Protein AF-A0A955CQP7-F1 (afdb_monomer_lite)

pLDDT: mean 83.81, std 11.48, range [45.44, 95.31]

Foldseek 3Di:
DDPQLVVLLVQLVVLLVVLVVLLVVLVPDDQPDFDQDVPPGTAGSVLSNQLSVLSNQSSLQSSVVRHDPPPRDDHDPPVCSVCSVVVSVCSNVVSVVVRVVVVVVD

Secondary structure (DSSP, 8-state):
--HHHHHHHHHHHHHHHHHHHHHHHHHHS-TTS-EEETTTEEE-HHHHHHHHHHHHHHHHHHHHHHS-TTT---PPPGGGHHHHHHHHHHHHHHHHHHHHHHHHH-

Sequence (106 aa):
MTTDEIGFLVLGGSFAIAGLILLARSGRGSVETPIEIPGIGFLTGPTAVTIALVLIFLGYHTAAYGGPTGLLNYRVPPRFGWLVYVGGVLAVIGAMLADRIDRRES

Radius of gyration: 15.66 Å; chains: 1; bounding box: 37×24×42 Å

Structure (mmCIF, N/CA/C/O backbone):
data_AF-A0A955CQP7-F1
#
_entry.id   AF-A0A955CQP7-F1
#
loop_
_atom_site.group_PDB
_atom_site.id
_atom_site.type_symbol
_atom_site.label_atom_id
_atom_site.label_alt_id
_atom_site.label_comp_id
_atom_site.label_asym_id
_atom_site.label_entity_id
_atom_site.label_seq_id
_atom_site.pdbx_PDB_ins_code
_atom_site.Cartn_x
_atom_site.Cartn_y
_atom_site.Cartn_z
_atom_site.occupancy
_atom_site.B_iso_or_equiv
_atom_site.auth_seq_id
_atom_site.auth_comp_id
_atom_site.auth_asym_id
_atom_site.auth_atom_id
_atom_site.pdbx_PDB_model_num
ATOM 1 N N . MET A 1 1 ? 16.259 6.616 -18.259 1.00 77.62 1 MET A N 1
ATOM 2 C CA . MET A 1 1 ? 15.136 6.917 -17.362 1.00 77.62 1 MET A CA 1
ATOM 3 C C . MET A 1 1 ? 14.254 7.942 -18.062 1.00 77.62 1 MET A C 1
ATOM 5 O O . MET A 1 1 ? 14.768 9.007 -18.387 1.00 77.62 1 MET A O 1
ATOM 9 N N . THR A 1 2 ? 13.014 7.601 -18.402 1.00 88.00 2 THR A N 1
ATOM 10 C CA . THR A 1 2 ? 12.050 8.476 -19.092 1.00 88.00 2 THR A CA 1
ATOM 11 C C . THR A 1 2 ? 11.248 9.313 -18.089 1.00 88.00 2 THR A C 1
ATOM 13 O O . THR A 1 2 ? 11.211 9.001 -16.898 1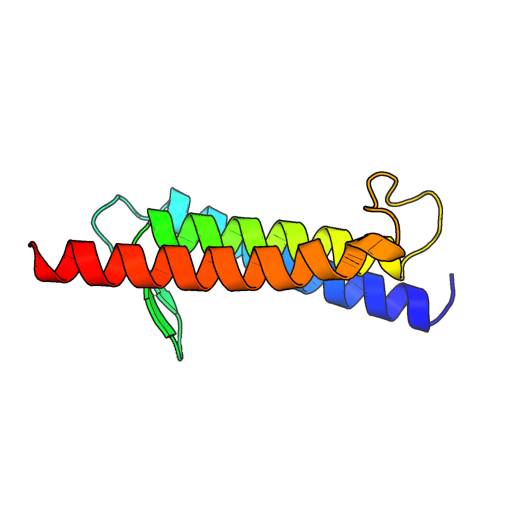.00 88.00 2 THR A O 1
ATOM 16 N N . THR A 1 3 ? 10.591 10.382 -18.552 1.00 88.50 3 THR A N 1
ATOM 17 C CA . THR A 1 3 ? 9.705 11.208 -17.708 1.00 88.50 3 THR A 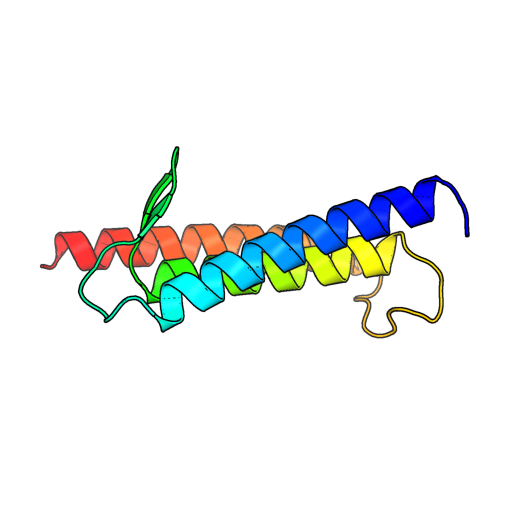CA 1
ATOM 18 C C . THR A 1 3 ? 8.573 10.384 -17.091 1.00 88.50 3 THR A C 1
ATOM 20 O O . THR A 1 3 ? 8.229 10.591 -15.928 1.00 88.50 3 THR A O 1
ATOM 23 N N . ASP A 1 4 ? 8.049 9.408 -17.834 1.00 87.31 4 ASP A N 1
ATOM 24 C CA . ASP A 1 4 ? 7.010 8.500 -17.346 1.00 87.31 4 ASP A CA 1
ATOM 25 C C . ASP A 1 4 ? 7.537 7.624 -16.204 1.00 87.31 4 ASP A C 1
ATOM 27 O O . ASP A 1 4 ? 6.900 7.526 -15.155 1.00 87.31 4 ASP A O 1
ATOM 31 N N . GLU A 1 5 ? 8.745 7.066 -16.352 1.00 88.00 5 GLU A N 1
ATOM 32 C CA . GLU A 1 5 ? 9.384 6.258 -15.306 1.00 88.00 5 GLU A CA 1
ATOM 33 C C . GLU A 1 5 ? 9.600 7.055 -14.015 1.00 88.00 5 GLU A C 1
ATOM 35 O O . GLU A 1 5 ? 9.378 6.541 -12.916 1.00 88.00 5 GLU A O 1
ATOM 40 N N . ILE A 1 6 ? 9.979 8.331 -14.134 1.00 88.94 6 ILE A N 1
ATOM 41 C CA . ILE A 1 6 ? 10.101 9.240 -12.987 1.00 88.94 6 ILE A CA 1
ATOM 42 C C . ILE A 1 6 ? 8.731 9.466 -12.340 1.00 88.94 6 ILE A C 1
ATOM 44 O O . ILE A 1 6 ? 8.621 9.399 -11.116 1.00 88.94 6 ILE A O 1
ATOM 48 N N . GLY A 1 7 ? 7.682 9.681 -13.137 1.00 90.06 7 GLY A N 1
ATOM 49 C CA . GLY A 1 7 ? 6.315 9.853 -12.644 1.00 90.06 7 GLY A CA 1
ATOM 50 C C . GLY A 1 7 ? 5.841 8.670 -11.797 1.00 90.06 7 GLY A C 1
ATOM 51 O O . GLY A 1 7 ? 5.344 8.864 -10.686 1.00 90.06 7 GLY A O 1
ATOM 52 N N . PHE A 1 8 ? 6.065 7.440 -12.264 1.00 90.62 8 PHE A N 1
ATOM 53 C CA . PHE A 1 8 ? 5.709 6.230 -11.517 1.00 90.62 8 PHE A CA 1
ATOM 54 C C . PHE A 1 8 ? 6.537 6.038 -10.245 1.00 90.62 8 PHE A C 1
ATOM 56 O O . PHE A 1 8 ? 5.987 5.621 -9.224 1.00 90.62 8 PHE A O 1
ATOM 63 N N . LEU A 1 9 ? 7.831 6.370 -10.269 1.00 91.88 9 LEU A N 1
ATOM 64 C CA . LEU A 1 9 ? 8.677 6.332 -9.075 1.00 91.88 9 LEU A CA 1
ATOM 65 C C . LEU A 1 9 ? 8.222 7.345 -8.021 1.00 91.88 9 LEU A C 1
ATOM 67 O O . LEU A 1 9 ? 8.135 7.001 -6.844 1.00 91.88 9 LEU A O 1
ATOM 71 N N . VAL A 1 10 ? 7.902 8.575 -8.430 1.00 93.00 10 VAL A N 1
ATOM 72 C CA . VAL A 1 10 ? 7.418 9.627 -7.522 1.00 93.00 10 VAL A CA 1
ATOM 73 C C . VAL A 1 10 ? 6.057 9.253 -6.941 1.00 93.00 10 VAL A C 1
ATOM 75 O O . VAL A 1 10 ? 5.847 9.383 -5.734 1.00 93.00 10 VAL A O 1
ATOM 78 N N . LEU A 1 11 ? 5.143 8.742 -7.769 1.00 93.38 11 LEU A N 1
ATOM 79 C CA . LEU A 1 11 ? 3.822 8.306 -7.324 1.00 93.38 11 LEU A CA 1
ATOM 80 C C . LEU A 1 11 ? 3.912 7.106 -6.373 1.00 93.38 11 LEU A C 1
ATOM 82 O O . LEU A 1 11 ? 3.309 7.109 -5.304 1.00 93.38 11 LEU A O 1
ATOM 86 N N . GLY A 1 12 ? 4.692 6.085 -6.725 1.00 92.56 12 GLY A N 1
ATOM 87 C CA . GLY A 1 12 ? 4.894 4.930 -5.856 1.00 92.56 12 GLY A CA 1
ATOM 88 C C . GLY A 1 12 ? 5.602 5.298 -4.549 1.00 92.56 12 GLY A C 1
ATOM 89 O O . GLY A 1 12 ? 5.213 4.844 -3.472 1.00 92.56 12 GLY A O 1
ATOM 90 N N . GLY A 1 13 ? 6.593 6.188 -4.626 1.00 93.44 13 GLY A N 1
ATOM 91 C CA . GLY A 1 13 ? 7.304 6.726 -3.472 1.00 93.44 13 GLY A CA 1
ATOM 92 C C . GLY A 1 13 ? 6.393 7.506 -2.527 1.00 93.44 13 GLY A C 1
ATOM 93 O O . GLY A 1 13 ? 6.476 7.312 -1.316 1.00 93.44 13 GLY A O 1
ATOM 94 N N . SER A 1 14 ? 5.481 8.333 -3.045 1.00 94.56 14 SER A N 1
ATOM 95 C CA . SER A 1 14 ? 4.553 9.101 -2.205 1.00 94.56 14 SER A CA 1
ATOM 96 C C . SER A 1 14 ? 3.581 8.197 -1.441 1.00 94.56 14 SER A C 1
ATOM 98 O O . SER A 1 14 ? 3.388 8.398 -0.240 1.00 94.56 14 SER A O 1
ATOM 100 N N . PHE A 1 15 ? 3.058 7.141 -2.076 1.00 94.25 15 PHE A N 1
ATOM 101 C CA . PHE A 1 15 ? 2.254 6.121 -1.395 1.00 94.25 15 PHE A CA 1
ATOM 102 C C . PHE A 1 15 ? 3.046 5.393 -0.306 1.00 94.25 15 PHE A C 1
ATOM 104 O O . PHE A 1 15 ? 2.555 5.244 0.813 1.00 94.25 15 PHE A O 1
ATOM 111 N N . ALA A 1 16 ? 4.284 4.987 -0.597 1.00 93.81 16 ALA A N 1
ATOM 112 C CA . ALA A 1 16 ? 5.129 4.307 0.379 1.00 93.81 16 ALA A CA 1
ATOM 113 C C . ALA A 1 16 ? 5.464 5.203 1.581 1.00 93.81 16 ALA A C 1
ATOM 115 O O . ALA A 1 16 ? 5.382 4.753 2.722 1.00 93.81 16 ALA A O 1
ATOM 116 N N . ILE A 1 17 ? 5.770 6.481 1.346 1.00 95.00 17 ILE A N 1
ATOM 117 C CA . ILE A 1 17 ? 6.022 7.463 2.408 1.00 95.00 17 ILE A CA 1
ATOM 118 C C . ILE A 1 17 ? 4.762 7.676 3.252 1.00 95.00 17 ILE A C 1
ATOM 120 O O . ILE A 1 17 ? 4.842 7.630 4.478 1.00 95.00 17 ILE A O 1
ATOM 124 N N . ALA A 1 18 ? 3.596 7.860 2.626 1.00 92.38 18 ALA A N 1
ATOM 125 C CA . ALA A 1 18 ? 2.332 8.018 3.343 1.00 92.38 18 ALA A CA 1
ATOM 126 C C . ALA A 1 18 ? 2.019 6.792 4.216 1.00 92.38 18 ALA A C 1
ATOM 128 O O . ALA A 1 18 ? 1.667 6.939 5.388 1.00 92.38 18 ALA A O 1
ATOM 129 N N . GLY A 1 19 ? 2.218 5.587 3.675 1.00 92.69 19 GLY A N 1
ATOM 130 C CA . GLY A 1 19 ? 2.066 4.340 4.415 1.00 92.69 19 GLY A CA 1
ATOM 131 C C . GLY A 1 19 ? 3.052 4.221 5.579 1.00 92.69 19 GLY A C 1
ATOM 132 O O . GLY A 1 19 ? 2.638 3.901 6.685 1.00 92.69 19 GLY A O 1
ATOM 133 N N . LEU A 1 20 ? 4.330 4.564 5.394 1.00 93.56 20 LEU A N 1
ATOM 134 C CA . LEU A 1 20 ? 5.322 4.563 6.479 1.00 93.56 20 LEU A CA 1
ATOM 135 C C . LEU A 1 20 ? 4.996 5.575 7.580 1.00 93.56 20 LEU A C 1
ATOM 137 O O . LEU A 1 20 ? 5.145 5.260 8.759 1.00 93.56 20 LEU A O 1
ATOM 141 N N . ILE A 1 21 ? 4.527 6.773 7.221 1.00 90.69 21 ILE A N 1
ATOM 142 C CA . ILE A 1 21 ? 4.082 7.781 8.193 1.00 90.69 21 ILE A CA 1
ATOM 143 C C . ILE A 1 21 ? 2.897 7.242 8.994 1.00 90.69 21 ILE A C 1
ATOM 145 O O . ILE A 1 21 ? 2.886 7.365 10.220 1.00 90.69 21 ILE A O 1
ATOM 149 N N . LEU A 1 22 ? 1.917 6.634 8.323 1.00 89.38 22 LEU A N 1
ATOM 150 C CA . LEU A 1 22 ? 0.756 6.051 8.985 1.00 89.38 22 LEU A CA 1
ATOM 151 C C . LEU A 1 22 ? 1.158 4.882 9.895 1.00 89.38 22 LEU A C 1
ATOM 153 O O . LEU A 1 22 ? 0.715 4.843 11.038 1.00 89.38 22 LEU A O 1
ATOM 157 N N . LEU A 1 23 ? 2.061 4.007 9.440 1.00 90.50 23 LEU A N 1
ATOM 158 C CA . LEU A 1 23 ? 2.587 2.882 10.219 1.00 90.50 23 LEU A CA 1
ATOM 159 C C . LEU A 1 23 ? 3.363 3.354 11.456 1.00 90.50 23 LEU A C 1
ATOM 161 O O . LEU A 1 23 ? 3.217 2.817 12.552 1.00 90.50 23 LEU A O 1
ATOM 165 N N . ALA A 1 24 ? 4.189 4.389 11.300 1.00 87.56 24 ALA A N 1
ATOM 166 C CA . ALA A 1 24 ? 4.932 4.980 12.406 1.00 87.56 24 ALA A CA 1
ATOM 167 C C . ALA A 1 24 ? 3.992 5.633 13.429 1.00 87.56 24 ALA A C 1
ATOM 169 O O . ALA A 1 24 ? 4.237 5.552 14.632 1.00 87.56 24 ALA A O 1
ATOM 170 N N . ARG A 1 25 ? 2.902 6.260 12.968 1.00 83.69 25 ARG A N 1
ATOM 171 C CA . ARG A 1 25 ? 1.858 6.808 13.844 1.00 83.69 25 ARG A CA 1
ATOM 172 C C . ARG A 1 25 ? 1.081 5.703 14.553 1.00 83.69 25 ARG A C 1
ATOM 174 O O . ARG A 1 25 ? 0.857 5.829 15.751 1.00 83.69 25 ARG A O 1
ATOM 181 N N . SER A 1 26 ? 0.753 4.609 13.868 1.00 81.88 26 SER A N 1
ATOM 182 C CA . SER A 1 26 ? 0.057 3.472 14.478 1.00 81.88 26 SER A CA 1
ATOM 183 C C . SER A 1 26 ? 0.909 2.694 15.473 1.00 81.88 26 SER A C 1
ATOM 185 O O . SER A 1 26 ? 0.361 2.144 16.413 1.00 81.88 26 SER A O 1
ATOM 187 N N . GLY A 1 27 ? 2.235 2.667 15.308 1.00 70.44 27 GLY A N 1
ATOM 188 C CA . GLY A 1 27 ? 3.144 2.058 16.286 1.00 70.44 27 GLY A CA 1
ATOM 189 C C . GLY A 1 27 ? 3.426 2.931 17.515 1.00 70.44 27 GLY A C 1
ATOM 190 O O . GLY A 1 27 ? 3.844 2.412 18.545 1.00 70.44 27 GLY A O 1
ATOM 191 N N . ARG A 1 28 ? 3.226 4.254 17.417 1.00 67.38 28 ARG A N 1
ATOM 192 C CA . ARG A 1 28 ? 3.393 5.204 18.537 1.00 67.38 28 ARG A CA 1
ATOM 193 C C . ARG A 1 28 ? 2.095 5.478 19.293 1.00 67.38 28 ARG A C 1
ATOM 195 O O . ARG A 1 28 ? 2.154 5.878 20.453 1.00 67.38 28 ARG A O 1
ATOM 202 N N . GLY A 1 29 ? 0.948 5.291 18.645 1.00 53.72 29 GLY A N 1
ATOM 203 C CA . GLY A 1 29 ? -0.345 5.260 19.308 1.00 53.72 29 GLY A CA 1
ATOM 204 C C . GLY A 1 29 ? -0.461 3.964 20.093 1.00 53.72 29 GLY A C 1
ATOM 205 O O . GLY A 1 29 ? -0.577 2.894 19.502 1.00 53.72 29 GLY A O 1
ATOM 206 N N . SER A 1 30 ? -0.416 4.056 21.424 1.00 45.44 30 SER A N 1
ATOM 207 C CA . SER A 1 30 ? -0.970 3.007 22.280 1.00 45.44 30 SER A CA 1
ATOM 208 C C . SER A 1 30 ? -2.365 2.652 21.761 1.00 45.44 30 SER A C 1
ATOM 210 O O . SER A 1 30 ? -3.056 3.519 21.225 1.00 45.44 30 SER A O 1
ATOM 212 N N . VAL A 1 31 ? -2.774 1.400 21.942 1.00 51.78 31 VAL A N 1
ATOM 213 C CA . VAL A 1 31 ? -4.032 0.756 21.507 1.00 51.78 31 VAL A CA 1
ATOM 214 C C . VAL A 1 31 ? -5.317 1.572 21.805 1.00 51.78 31 VAL A C 1
ATOM 216 O O . VAL A 1 31 ? -6.396 1.235 21.330 1.00 51.78 31 VAL A O 1
ATOM 219 N N . GLU A 1 32 ? -5.200 2.687 22.522 1.00 48.78 32 GLU A N 1
ATOM 220 C CA . GLU A 1 32 ? -6.261 3.499 23.103 1.00 48.78 32 GLU A CA 1
ATOM 221 C C . GLU A 1 32 ? -6.431 4.903 22.490 1.00 48.78 32 GLU A C 1
ATOM 223 O O . GLU A 1 32 ? -7.429 5.551 22.793 1.00 48.78 32 GLU A O 1
ATOM 228 N N . THR A 1 33 ? -5.524 5.408 21.637 1.00 54.31 33 THR A N 1
ATOM 229 C CA . THR A 1 33 ? -5.713 6.721 20.981 1.00 54.31 33 THR A CA 1
ATOM 230 C C . THR A 1 33 ? -6.097 6.564 19.507 1.00 54.31 33 THR A C 1
ATOM 232 O O . THR A 1 33 ? -5.255 6.218 18.675 1.00 54.31 33 THR A O 1
ATOM 235 N N . PRO A 1 34 ? -7.370 6.813 19.146 1.00 61.44 34 PRO A N 1
ATOM 236 C CA . PRO A 1 34 ? -7.826 6.683 17.770 1.00 61.44 34 PRO A CA 1
ATOM 237 C C . PRO A 1 34 ? -7.063 7.646 16.853 1.00 61.44 34 PRO A C 1
ATOM 239 O O . PRO A 1 34 ? -6.931 8.834 17.152 1.00 61.44 34 PRO A O 1
ATOM 242 N N . ILE A 1 35 ? -6.567 7.146 15.7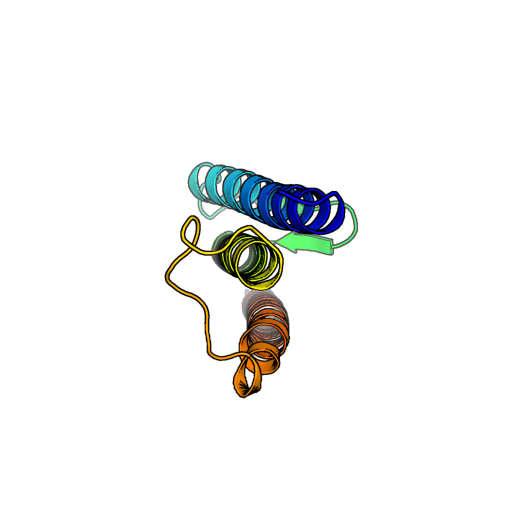21 1.00 65.12 35 ILE A N 1
ATOM 243 C CA . ILE A 1 35 ? -5.850 7.973 14.747 1.00 65.12 35 ILE A CA 1
ATOM 244 C C . ILE A 1 35 ? -6.890 8.681 13.891 1.00 65.12 35 ILE A C 1
ATOM 246 O O . ILE A 1 35 ? -7.612 8.038 13.129 1.00 65.12 35 ILE A O 1
ATOM 250 N N . GLU A 1 36 ? -6.968 10.002 14.005 1.00 67.62 36 GLU A N 1
ATOM 251 C CA . GLU A 1 36 ? -7.838 10.807 13.156 1.00 67.62 36 GLU A CA 1
ATOM 252 C C . GLU A 1 36 ? -7.189 11.001 11.781 1.00 67.62 36 GLU A C 1
ATOM 254 O O . GLU A 1 36 ? -6.137 11.636 11.652 1.00 67.62 36 GLU A O 1
ATOM 259 N N . ILE A 1 37 ? -7.809 10.438 10.742 1.00 64.12 37 ILE A N 1
ATOM 260 C CA . ILE A 1 37 ? -7.462 10.756 9.357 1.00 64.12 37 ILE A CA 1
ATOM 261 C C . ILE A 1 37 ? -8.507 11.739 8.816 1.00 64.12 37 ILE A C 1
ATOM 263 O O . ILE A 1 37 ? -9.687 11.375 8.716 1.00 64.12 37 ILE A O 1
ATOM 267 N N . PRO A 1 38 ? -8.098 12.960 8.419 1.00 56.06 38 PRO A N 1
ATOM 268 C CA . PRO A 1 38 ? -8.997 13.934 7.811 1.00 56.06 38 PRO A CA 1
ATOM 269 C C . PRO A 1 38 ? -9.744 13.322 6.617 1.00 56.06 38 PRO A C 1
ATOM 271 O O . PRO A 1 38 ? -9.123 12.818 5.684 1.00 56.06 38 PRO A O 1
ATOM 274 N N . GLY A 1 39 ? -11.079 13.342 6.657 1.00 64.38 39 GLY A N 1
ATOM 275 C CA . GLY A 1 39 ? -11.950 12.817 5.594 1.00 64.38 39 GLY A CA 1
ATOM 276 C C . GLY A 1 39 ? -12.339 11.334 5.700 1.00 64.38 39 GLY A C 1
ATOM 277 O O . GLY A 1 39 ? -13.271 10.924 5.015 1.00 64.38 39 GLY A O 1
ATOM 278 N N . ILE A 1 40 ? -11.694 10.541 6.566 1.00 65.56 40 ILE A N 1
ATOM 279 C CA . ILE A 1 40 ? -12.052 9.125 6.818 1.00 65.56 40 ILE A CA 1
ATOM 280 C C . ILE A 1 40 ? -12.625 8.946 8.233 1.00 65.56 40 ILE A C 1
ATOM 282 O O . ILE A 1 40 ? -13.518 8.124 8.442 1.00 65.56 40 ILE A O 1
ATOM 286 N N . GLY A 1 41 ? -12.156 9.752 9.190 1.00 67.69 41 GLY A N 1
ATOM 287 C CA . GLY A 1 41 ? -12.541 9.690 10.597 1.00 67.69 41 GLY A CA 1
ATOM 288 C C . GLY A 1 41 ? -11.491 8.986 11.456 1.00 67.69 41 GLY A C 1
ATOM 289 O O . GLY A 1 41 ? -10.335 8.830 11.060 1.00 67.69 41 GLY A O 1
ATOM 290 N N . PHE A 1 42 ? -11.896 8.585 12.658 1.00 71.94 42 PHE A N 1
ATOM 291 C CA . PHE A 1 42 ? -11.033 7.873 13.596 1.00 71.94 42 PHE A CA 1
ATOM 292 C C . PHE A 1 42 ? -10.853 6.421 13.169 1.00 71.94 42 PHE A C 1
ATOM 294 O O . PHE A 1 42 ? -11.848 5.727 12.961 1.00 71.94 42 PHE A O 1
ATOM 301 N N . LEU A 1 43 ? -9.612 5.947 13.102 1.00 72.94 43 LEU A N 1
ATOM 302 C CA . LEU A 1 43 ? -9.260 4.552 12.840 1.00 72.94 43 LEU A CA 1
ATOM 303 C C . LEU A 1 43 ? -8.597 3.935 14.070 1.00 72.94 43 LEU A C 1
ATOM 305 O O . LEU A 1 43 ? -7.795 4.586 14.746 1.00 72.94 43 LEU A O 1
ATOM 309 N N . THR A 1 44 ? -8.902 2.666 14.333 1.00 81.06 44 THR A N 1
ATOM 310 C CA . THR A 1 44 ? -8.169 1.880 15.331 1.00 81.06 44 THR A CA 1
ATOM 311 C C . THR A 1 44 ? -6.773 1.522 14.834 1.00 81.06 44 THR A C 1
ATOM 313 O O . THR A 1 44 ? -6.499 1.515 13.629 1.00 81.06 44 THR A O 1
ATOM 316 N N . GLY A 1 45 ? -5.880 1.195 15.774 1.00 82.50 45 GLY A N 1
ATOM 317 C CA . GLY A 1 45 ? -4.510 0.767 15.482 1.00 82.50 45 GLY A CA 1
ATOM 318 C C . GLY A 1 45 ? -4.426 -0.329 14.407 1.00 82.50 45 GLY A C 1
ATOM 319 O O . GLY A 1 45 ? -3.741 -0.110 13.407 1.00 82.50 45 GLY A O 1
ATOM 320 N N . PRO A 1 46 ? -5.154 -1.459 14.527 1.00 85.44 46 PRO A N 1
ATOM 321 C CA . PRO A 1 46 ? -5.115 -2.538 13.533 1.00 85.44 46 PRO A CA 1
ATOM 322 C C . PRO A 1 46 ? -5.555 -2.099 12.128 1.00 85.44 46 PRO A C 1
ATOM 324 O O . PRO A 1 46 ? -4.931 -2.459 11.123 1.00 85.44 46 PRO A O 1
ATOM 327 N N . THR A 1 47 ? -6.594 -1.268 12.046 1.00 88.12 47 THR A 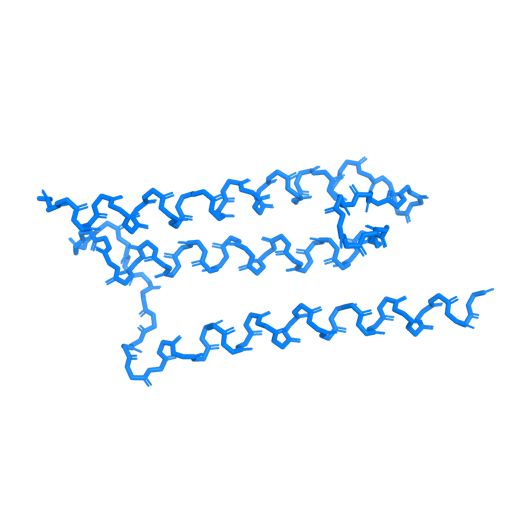N 1
ATOM 328 C CA . THR A 1 47 ? -7.104 -0.740 10.773 1.00 88.12 47 THR A CA 1
ATOM 329 C C . THR A 1 47 ? -6.094 0.196 10.122 1.00 88.12 47 THR A C 1
ATOM 331 O O . THR A 1 47 ? -5.799 0.071 8.931 1.00 88.12 47 THR A O 1
ATOM 334 N N . ALA A 1 48 ? -5.498 1.093 10.911 1.00 87.44 48 ALA A N 1
ATOM 335 C CA . ALA A 1 48 ? -4.455 1.999 10.447 1.00 87.44 48 ALA A CA 1
ATOM 336 C C . ALA A 1 48 ? -3.204 1.245 9.969 1.00 87.44 48 ALA A C 1
ATOM 338 O O . ALA A 1 48 ? -2.665 1.584 8.916 1.00 87.44 48 ALA A O 1
ATOM 339 N N . VAL A 1 49 ? -2.783 0.188 10.677 1.00 90.38 49 VAL A N 1
ATOM 340 C CA . VAL A 1 49 ? -1.680 -0.694 10.252 1.00 90.38 49 VAL A CA 1
ATOM 341 C C . VAL A 1 49 ? -2.002 -1.354 8.914 1.00 90.38 49 VAL A C 1
ATOM 343 O O . VAL A 1 49 ? -1.162 -1.361 8.015 1.00 90.38 49 VAL A O 1
ATOM 346 N N . THR A 1 50 ? -3.222 -1.866 8.743 1.00 91.94 50 THR A N 1
ATOM 347 C CA . THR A 1 50 ? -3.631 -2.515 7.490 1.00 91.94 50 THR A CA 1
ATOM 348 C C . THR A 1 50 ? -3.585 -1.538 6.319 1.00 91.94 50 THR A C 1
ATOM 350 O O . THR A 1 50 ? -2.974 -1.833 5.293 1.00 91.94 50 THR A O 1
ATOM 353 N N . ILE A 1 51 ? -4.155 -0.340 6.481 1.00 91.44 51 ILE A N 1
ATOM 354 C CA . ILE A 1 51 ? -4.116 0.713 5.456 1.00 91.44 51 ILE A CA 1
ATOM 355 C C . ILE A 1 51 ? -2.670 1.120 5.154 1.00 91.44 51 ILE A C 1
ATOM 357 O O . ILE A 1 51 ? -2.301 1.269 3.990 1.00 91.44 51 ILE A O 1
ATOM 361 N N . ALA A 1 52 ? -1.830 1.254 6.180 1.00 92.88 52 ALA A N 1
ATOM 362 C CA . ALA A 1 52 ? -0.426 1.603 6.022 1.00 92.88 52 ALA A CA 1
ATOM 363 C C . ALA A 1 52 ? 0.345 0.564 5.195 1.00 92.88 52 ALA A C 1
ATOM 365 O O . ALA A 1 52 ? 1.057 0.924 4.256 1.00 92.88 52 ALA A O 1
ATOM 366 N N . LEU A 1 53 ? 0.168 -0.724 5.499 1.00 94.50 53 LEU A N 1
ATOM 367 C CA . LEU A 1 53 ? 0.780 -1.818 4.745 1.00 94.50 53 LEU A CA 1
ATOM 368 C C . LEU A 1 53 ? 0.279 -1.859 3.301 1.00 94.50 53 LEU A C 1
ATOM 370 O O . LEU A 1 53 ? 1.083 -2.020 2.383 1.00 94.50 53 LEU A O 1
ATOM 374 N N . VAL A 1 54 ? -1.022 -1.653 3.086 1.00 95.31 54 VAL A N 1
ATOM 375 C CA . VAL A 1 54 ? -1.615 -1.571 1.745 1.00 95.31 54 VAL A CA 1
ATOM 376 C C . VAL A 1 54 ? -1.001 -0.419 0.946 1.00 95.31 54 VAL A C 1
ATOM 378 O O . VAL A 1 54 ? -0.621 -0.626 -0.204 1.00 95.31 54 VAL A O 1
ATOM 381 N N . LEU A 1 55 ? -0.826 0.764 1.545 1.00 94.56 55 LEU A N 1
ATOM 382 C CA . LEU A 1 55 ? -0.187 1.917 0.899 1.00 94.56 55 LEU A CA 1
ATOM 383 C C . LEU A 1 55 ? 1.275 1.644 0.528 1.00 94.56 55 LEU A C 1
ATOM 385 O O . LEU A 1 55 ? 1.685 1.950 -0.589 1.00 94.56 55 LEU A O 1
ATOM 389 N N . ILE A 1 56 ? 2.051 1.027 1.424 1.00 95.00 56 IL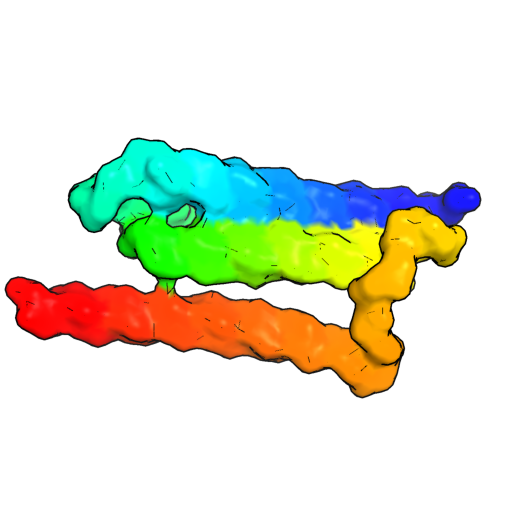E A N 1
ATOM 390 C CA . ILE A 1 56 ? 3.442 0.637 1.143 1.00 95.00 56 ILE A CA 1
ATOM 391 C C . ILE A 1 56 ? 3.490 -0.362 -0.016 1.00 95.00 56 ILE A C 1
ATOM 393 O O . ILE A 1 56 ? 4.281 -0.204 -0.948 1.00 95.00 56 ILE A O 1
ATOM 397 N N . PHE A 1 57 ? 2.615 -1.366 0.012 1.00 94.31 57 PHE A N 1
ATOM 398 C CA . PHE A 1 57 ? 2.549 -2.406 -1.006 1.00 94.31 57 PHE A CA 1
ATOM 399 C C . PHE A 1 57 ? 2.143 -1.859 -2.383 1.00 94.31 57 PHE A C 1
ATOM 401 O O . PHE A 1 57 ? 2.789 -2.173 -3.387 1.00 94.31 57 PHE A O 1
ATOM 408 N N . LEU A 1 58 ? 1.115 -1.006 -2.432 1.00 92.94 58 LEU A N 1
ATOM 409 C CA . LEU A 1 58 ? 0.676 -0.296 -3.638 1.00 92.94 58 LEU A CA 1
ATOM 410 C C . LEU A 1 58 ? 1.752 0.647 -4.162 1.00 92.94 58 LEU A C 1
ATOM 412 O O . LEU A 1 58 ? 1.979 0.694 -5.371 1.00 92.94 58 LEU A O 1
ATOM 416 N N . GLY A 1 59 ? 2.426 1.371 -3.270 1.00 93.44 59 GLY A N 1
ATOM 417 C CA . GLY A 1 59 ? 3.515 2.270 -3.622 1.00 93.44 59 GLY A CA 1
ATOM 418 C C . GLY A 1 59 ? 4.658 1.531 -4.304 1.00 93.44 59 GLY A C 1
ATOM 419 O O . GLY A 1 59 ? 5.062 1.897 -5.408 1.00 93.44 59 GLY A O 1
ATOM 420 N N . TYR A 1 60 ? 5.095 0.417 -3.710 1.00 93.31 60 TYR A N 1
ATOM 421 C CA . TYR A 1 60 ? 6.099 -0.456 -4.310 1.00 93.31 60 TYR A CA 1
ATOM 422 C C . TYR A 1 60 ? 5.675 -0.939 -5.700 1.00 93.31 60 TYR A C 1
ATOM 424 O O . TYR A 1 60 ? 6.430 -0.796 -6.656 1.00 93.31 60 TYR A O 1
ATOM 432 N N . HIS A 1 61 ? 4.466 -1.488 -5.837 1.00 92.06 61 HIS A N 1
ATOM 433 C CA . HIS A 1 61 ? 4.023 -2.068 -7.106 1.00 92.06 61 HIS A CA 1
ATOM 434 C C . HIS A 1 61 ? 3.803 -1.011 -8.189 1.00 92.06 61 HIS A C 1
ATOM 436 O O . HIS A 1 61 ? 4.154 -1.242 -9.341 1.00 92.06 61 HIS A O 1
ATOM 442 N N . THR A 1 62 ? 3.302 0.168 -7.826 1.00 90.81 62 THR A N 1
ATOM 443 C CA . THR A 1 62 ? 3.150 1.299 -8.752 1.00 90.81 62 THR A CA 1
ATOM 444 C C . THR A 1 62 ? 4.508 1.743 -9.291 1.00 90.81 62 THR A C 1
ATOM 446 O O . THR A 1 62 ? 4.671 1.889 -10.502 1.00 90.81 62 THR A O 1
ATOM 449 N N . ALA A 1 63 ? 5.509 1.861 -8.414 1.00 91.38 63 ALA A N 1
ATOM 450 C CA . ALA A 1 63 ? 6.882 2.138 -8.817 1.00 91.38 63 ALA A CA 1
ATOM 451 C C . ALA A 1 63 ? 7.494 0.984 -9.633 1.00 91.38 63 ALA A C 1
ATOM 453 O O . ALA A 1 63 ? 8.227 1.233 -10.582 1.00 91.38 63 ALA A O 1
ATOM 454 N N . ALA A 1 64 ? 7.193 -0.276 -9.308 1.00 90.00 64 ALA A N 1
ATOM 455 C CA . ALA A 1 64 ? 7.764 -1.445 -9.981 1.00 90.00 64 ALA A CA 1
ATOM 456 C C . ALA A 1 64 ? 7.183 -1.698 -11.382 1.00 90.00 64 ALA A C 1
ATOM 458 O O . ALA A 1 64 ? 7.856 -2.294 -12.224 1.00 90.00 64 ALA A O 1
ATOM 459 N N . TYR A 1 65 ? 5.942 -1.273 -11.642 1.00 86.31 65 TYR A N 1
ATOM 460 C CA . TYR A 1 65 ? 5.317 -1.422 -12.958 1.00 86.31 65 TYR A CA 1
ATOM 461 C C . TYR A 1 65 ? 5.770 -0.373 -13.961 1.00 86.31 65 TYR A C 1
ATOM 463 O O . TYR A 1 65 ? 5.907 -0.702 -15.138 1.00 86.31 65 TYR A O 1
ATOM 471 N N . GLY A 1 66 ? 5.978 0.861 -13.509 1.00 83.69 66 GLY A N 1
ATOM 472 C CA . GLY A 1 66 ? 6.323 1.961 -14.399 1.00 83.69 66 GLY A CA 1
ATOM 473 C C . GLY A 1 66 ? 7.743 2.489 -14.253 1.00 83.69 66 GLY A C 1
ATOM 474 O O . GLY A 1 66 ? 8.160 3.259 -15.099 1.00 83.69 66 GLY A O 1
ATOM 475 N N . GLY A 1 67 ? 8.480 2.108 -13.209 1.00 80.31 67 GLY A N 1
ATOM 476 C CA . GLY A 1 67 ? 9.864 2.522 -12.995 1.00 80.31 67 GLY A CA 1
ATOM 477 C C . GLY A 1 67 ? 10.878 1.715 -13.818 1.00 80.31 67 GLY A C 1
ATOM 478 O O . GLY A 1 67 ? 10.526 0.725 -14.465 1.00 80.31 67 GLY A O 1
ATOM 479 N N . PRO A 1 68 ? 12.165 2.101 -13.770 1.00 80.38 68 PRO A N 1
ATOM 480 C CA . PRO A 1 68 ? 13.192 1.487 -14.598 1.00 80.38 68 PRO A CA 1
ATOM 481 C C . PRO A 1 68 ? 13.388 0.011 -14.261 1.00 80.38 68 PRO A C 1
ATOM 483 O O . PRO A 1 68 ? 13.470 -0.391 -13.094 1.00 80.38 68 PRO A O 1
ATOM 486 N N . THR A 1 69 ? 13.545 -0.801 -15.301 1.00 78.88 69 THR A N 1
ATOM 487 C CA . THR A 1 69 ? 13.842 -2.226 -15.158 1.00 78.88 69 THR A CA 1
ATOM 488 C C . THR A 1 69 ? 15.142 -2.442 -14.380 1.00 78.88 69 THR A C 1
ATOM 490 O O . THR A 1 69 ? 16.168 -1.857 -14.719 1.00 78.88 69 THR A O 1
ATOM 493 N N . GLY A 1 70 ? 15.108 -3.306 -13.362 1.00 75.00 70 GLY A N 1
ATOM 494 C CA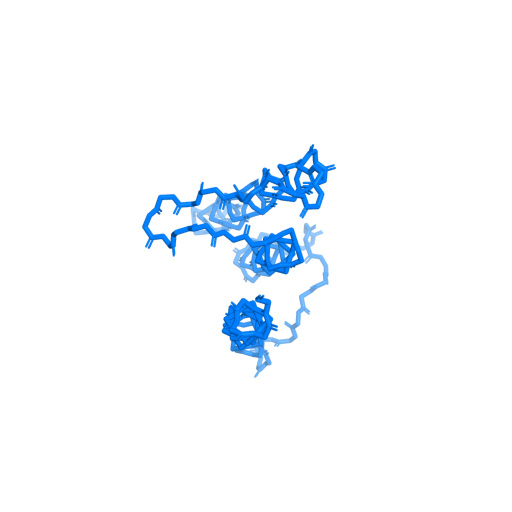 . GLY A 1 70 ? 16.278 -3.688 -12.557 1.00 75.00 70 GLY A CA 1
ATOM 495 C C . GLY A 1 70 ? 16.410 -2.974 -11.207 1.00 75.00 70 GLY A C 1
ATOM 496 O O . GLY A 1 70 ? 17.153 -3.450 -10.353 1.00 75.00 70 GLY A O 1
ATOM 497 N N . LEU A 1 71 ? 15.664 -1.886 -10.971 1.00 79.38 71 LEU A N 1
ATOM 498 C CA . LEU A 1 71 ? 15.593 -1.233 -9.653 1.00 79.38 71 LEU A CA 1
ATOM 499 C C . LEU A 1 71 ? 14.651 -1.967 -8.690 1.00 79.38 71 LEU A C 1
ATOM 501 O O . LEU A 1 71 ? 14.946 -2.100 -7.505 1.00 79.38 71 LEU A O 1
ATOM 505 N N . LEU A 1 72 ? 13.517 -2.451 -9.200 1.00 83.62 72 LEU A N 1
ATOM 506 C CA . LEU A 1 72 ? 12.468 -3.106 -8.419 1.00 83.62 72 LEU A CA 1
ATOM 507 C C . LEU A 1 72 ? 12.160 -4.471 -9.038 1.00 83.62 72 LEU A C 1
ATOM 509 O O . LEU A 1 72 ? 11.494 -4.576 -10.066 1.00 83.62 72 LEU A O 1
ATOM 513 N N . ASN A 1 73 ? 12.696 -5.525 -8.422 1.00 80.88 73 ASN A N 1
ATOM 514 C CA . ASN A 1 73 ? 12.708 -6.865 -9.015 1.00 80.88 73 ASN A CA 1
ATOM 515 C C . ASN A 1 73 ? 11.475 -7.716 -8.671 1.00 80.88 73 ASN A C 1
ATOM 517 O O . ASN A 1 73 ? 11.167 -8.661 -9.395 1.00 80.88 73 ASN A O 1
ATOM 521 N N . TYR A 1 74 ? 10.735 -7.378 -7.613 1.00 82.12 74 TYR A N 1
ATOM 522 C CA . TYR A 1 74 ? 9.591 -8.164 -7.141 1.00 82.12 74 TYR A CA 1
ATOM 523 C C . TYR A 1 74 ? 8.269 -7.644 -7.699 1.00 82.12 74 TYR A C 1
ATOM 525 O O . TYR A 1 74 ? 7.378 -7.247 -6.959 1.00 82.12 74 TYR A O 1
ATOM 533 N N . ARG A 1 75 ? 8.119 -7.650 -9.023 1.00 82.94 75 ARG A N 1
ATOM 534 C CA . ARG A 1 75 ? 6.841 -7.307 -9.661 1.00 82.94 75 ARG A CA 1
ATOM 535 C C . ARG A 1 75 ? 5.979 -8.546 -9.869 1.00 82.94 75 ARG A C 1
ATOM 537 O O . ARG A 1 75 ? 6.441 -9.561 -10.392 1.00 82.94 75 ARG A O 1
ATOM 544 N N . VAL A 1 76 ? 4.701 -8.437 -9.525 1.00 83.44 76 VAL A N 1
ATOM 545 C CA . VAL A 1 76 ? 3.693 -9.409 -9.957 1.00 83.44 76 VAL A CA 1
ATOM 546 C C . VAL A 1 76 ? 3.614 -9.372 -11.497 1.00 83.44 76 VAL A C 1
ATOM 548 O O . VAL A 1 76 ? 3.750 -8.301 -12.093 1.00 83.44 76 VAL A O 1
ATOM 551 N N . PRO A 1 77 ? 3.441 -10.516 -12.189 1.00 87.25 77 PRO A N 1
ATOM 552 C CA . PRO A 1 77 ? 3.296 -10.517 -13.642 1.00 87.25 77 PRO A CA 1
ATOM 553 C C . PRO A 1 77 ? 2.173 -9.565 -14.093 1.00 87.25 77 PRO A C 1
ATOM 555 O O . PRO A 1 77 ? 1.100 -9.606 -13.490 1.00 87.25 77 PRO A O 1
ATOM 558 N N . PRO A 1 78 ? 2.340 -8.768 -15.169 1.00 84.25 78 PRO A N 1
ATOM 559 C CA . PRO A 1 78 ? 1.376 -7.725 -15.547 1.00 84.25 78 PRO A CA 1
ATOM 560 C C . PRO A 1 78 ? -0.073 -8.213 -15.694 1.00 84.25 78 PRO A C 1
ATOM 562 O O . PRO A 1 78 ? -1.002 -7.536 -15.265 1.00 84.25 78 PRO A O 1
ATOM 565 N N . ARG A 1 79 ? -0.272 -9.441 -16.200 1.00 89.06 79 ARG A N 1
ATOM 566 C CA . ARG A 1 79 ? -1.593 -10.099 -16.310 1.00 89.06 79 ARG A CA 1
ATOM 567 C C . ARG A 1 79 ? -2.340 -10.258 -14.977 1.00 89.06 79 ARG A C 1
ATOM 569 O O . ARG A 1 79 ? -3.552 -10.431 -14.963 1.00 89.06 79 ARG A O 1
ATOM 576 N N . PHE A 1 80 ? -1.612 -10.215 -13.867 1.00 89.38 80 PHE A N 1
ATOM 577 C CA . PHE A 1 80 ? -2.114 -10.336 -12.503 1.00 89.38 80 PHE A CA 1
ATOM 578 C C . PHE A 1 80 ? -1.982 -9.028 -11.719 1.00 89.38 80 PHE A C 1
ATOM 580 O O . PHE A 1 80 ? -2.319 -8.996 -10.541 1.00 89.38 80 PHE A O 1
ATOM 587 N N . GLY A 1 81 ? -1.528 -7.934 -12.342 1.00 85.00 81 GLY A N 1
ATOM 588 C CA . GLY A 1 81 ? -1.326 -6.665 -11.643 1.00 85.00 81 GLY A CA 1
ATOM 589 C C . GLY A 1 81 ? -2.611 -6.085 -11.059 1.00 85.00 81 GLY A C 1
ATOM 590 O O . GLY A 1 81 ? -2.579 -5.481 -9.993 1.00 85.00 81 GLY A O 1
ATOM 591 N N . TRP A 1 82 ? -3.758 -6.370 -11.676 1.00 88.00 82 TRP A N 1
ATOM 592 C CA . TRP A 1 82 ? -5.068 -6.003 -11.139 1.00 88.00 82 TRP A CA 1
ATOM 593 C C . TRP A 1 82 ? -5.338 -6.602 -9.746 1.00 88.00 82 TRP A C 1
ATOM 595 O O . TRP A 1 82 ? -6.011 -5.957 -8.945 1.00 88.00 82 TRP A O 1
ATOM 605 N N . LEU A 1 83 ? -4.775 -7.777 -9.414 1.00 90.88 83 LEU A N 1
ATOM 606 C CA . LEU A 1 83 ? -4.931 -8.403 -8.092 1.00 90.88 83 LEU A CA 1
ATOM 607 C C . LEU A 1 83 ? -4.309 -7.558 -6.980 1.00 90.88 83 LEU A C 1
ATOM 609 O O . LEU A 1 83 ? -4.819 -7.562 -5.866 1.00 90.88 83 LEU A O 1
ATOM 613 N N . VAL A 1 84 ? -3.241 -6.814 -7.276 1.00 89.44 84 VAL A N 1
ATOM 614 C CA . VAL A 1 84 ? -2.607 -5.905 -6.311 1.00 89.44 84 VAL A CA 1
ATOM 615 C C . VAL A 1 84 ? -3.574 -4.788 -5.928 1.00 89.44 84 VAL A C 1
ATOM 617 O O . VAL A 1 84 ? -3.781 -4.522 -4.746 1.00 89.44 84 VAL A O 1
ATOM 620 N N . TYR A 1 85 ? -4.205 -4.166 -6.924 1.00 87.94 85 TYR A N 1
ATOM 621 C CA . TYR A 1 85 ? -5.126 -3.054 -6.706 1.00 87.94 85 TYR A CA 1
ATOM 622 C C . TYR A 1 85 ? -6.442 -3.521 -6.076 1.00 87.94 85 TYR A C 1
ATOM 624 O O . TYR A 1 85 ? -6.877 -2.955 -5.076 1.00 87.94 85 TYR A O 1
ATOM 632 N N . VAL A 1 86 ? -7.046 -4.590 -6.604 1.00 92.94 86 VAL A N 1
ATOM 633 C CA . VAL A 1 86 ? -8.293 -5.151 -6.060 1.00 92.94 86 VAL A CA 1
ATOM 634 C C . VAL A 1 86 ? -8.076 -5.713 -4.657 1.00 92.94 86 VAL A C 1
ATOM 636 O O . VAL A 1 86 ? -8.863 -5.426 -3.760 1.00 92.94 86 VAL A O 1
ATOM 639 N N . GLY A 1 87 ? -6.990 -6.458 -4.440 1.00 92.50 87 GLY A N 1
ATOM 640 C CA . GLY A 1 87 ? -6.630 -6.987 -3.127 1.00 92.50 87 GLY A CA 1
ATOM 641 C C . GLY A 1 87 ? -6.390 -5.879 -2.103 1.00 92.50 87 GLY A C 1
ATOM 642 O O . GLY A 1 87 ? -6.888 -5.973 -0.985 1.00 92.50 87 GLY A O 1
ATOM 643 N N . GLY A 1 88 ? -5.712 -4.794 -2.497 1.00 91.81 88 GLY A N 1
ATOM 644 C CA . GLY A 1 88 ? -5.529 -3.615 -1.650 1.00 91.81 88 GLY A CA 1
ATOM 645 C C . GLY A 1 88 ? -6.855 -2.960 -1.250 1.00 91.81 88 GLY A C 1
ATOM 646 O O . GLY A 1 88 ? -7.077 -2.699 -0.070 1.00 91.81 88 GLY A O 1
ATOM 647 N N . VAL A 1 89 ? -7.769 -2.755 -2.204 1.00 91.94 89 VAL A N 1
ATOM 648 C CA . VAL A 1 89 ? -9.106 -2.196 -1.928 1.00 91.94 89 VAL A CA 1
ATOM 649 C C . VAL A 1 89 ? -9.902 -3.101 -0.985 1.00 91.94 89 VAL A C 1
ATOM 651 O O . VAL A 1 89 ? -10.461 -2.617 -0.002 1.00 91.94 89 VAL A O 1
ATOM 654 N N . LEU A 1 90 ? -9.924 -4.412 -1.241 1.00 93.38 90 LEU A N 1
ATOM 655 C CA . LEU A 1 90 ? -10.620 -5.376 -0.388 1.00 93.38 90 LEU A CA 1
ATOM 656 C C . LEU A 1 90 ? -10.036 -5.423 1.026 1.00 93.38 90 LEU A C 1
ATOM 658 O O . LEU A 1 90 ? -10.800 -5.480 1.985 1.00 93.38 90 LEU A O 1
ATOM 662 N N . ALA A 1 91 ? -8.711 -5.347 1.170 1.00 92.75 91 ALA A N 1
ATOM 663 C CA . ALA A 1 91 ? -8.053 -5.316 2.472 1.00 92.75 91 ALA A CA 1
ATOM 664 C C . ALA A 1 91 ? -8.454 -4.077 3.287 1.00 92.75 91 ALA A C 1
ATOM 666 O O . ALA A 1 91 ? -8.760 -4.196 4.471 1.00 92.75 91 ALA A O 1
ATOM 667 N N . VAL A 1 92 ? -8.520 -2.900 2.654 1.00 91.06 92 VAL A N 1
ATOM 668 C CA . VAL A 1 92 ? -8.957 -1.662 3.321 1.00 91.06 92 VAL A CA 1
ATOM 669 C C . VAL A 1 92 ? -10.428 -1.739 3.720 1.00 91.06 92 VAL A C 1
ATOM 671 O O . VAL A 1 92 ? -10.757 -1.462 4.870 1.00 91.06 92 VAL A O 1
ATOM 674 N N . ILE A 1 93 ? -11.312 -2.154 2.808 1.00 91.69 93 ILE A N 1
ATOM 675 C CA . ILE A 1 93 ? -12.745 -2.301 3.106 1.00 91.69 93 ILE A CA 1
ATOM 676 C C . ILE A 1 93 ? -12.956 -3.316 4.232 1.00 91.69 93 ILE A C 1
ATOM 678 O O . ILE A 1 93 ? -13.720 -3.046 5.156 1.00 91.69 93 ILE A O 1
ATOM 682 N N . GLY A 1 94 ? -12.266 -4.457 4.178 1.00 91.25 94 GLY A N 1
ATOM 683 C CA . GLY A 1 94 ? -12.332 -5.497 5.201 1.00 91.25 94 GLY A CA 1
ATOM 684 C C . GLY A 1 94 ? -11.884 -4.987 6.567 1.00 91.25 94 GLY A C 1
ATOM 685 O O . GLY A 1 94 ? -12.598 -5.183 7.547 1.00 91.25 94 GLY A O 1
ATOM 686 N N . ALA A 1 95 ? -10.766 -4.260 6.625 1.00 89.69 95 ALA A N 1
ATOM 687 C CA . ALA A 1 95 ? -10.279 -3.658 7.863 1.00 89.69 95 ALA A CA 1
ATOM 688 C C . ALA A 1 95 ? -11.267 -2.625 8.427 1.00 89.69 95 ALA A C 1
ATOM 690 O O . ALA A 1 95 ? -11.585 -2.660 9.609 1.00 89.69 95 ALA A O 1
ATOM 691 N N . MET A 1 96 ? -11.820 -1.752 7.579 1.00 88.31 96 MET A N 1
ATOM 692 C CA . MET A 1 96 ? -12.827 -0.772 7.999 1.00 88.31 96 MET A CA 1
ATOM 693 C C . MET A 1 96 ? -14.134 -1.423 8.462 1.00 88.31 96 MET A C 1
ATOM 695 O O . MET A 1 96 ? -14.808 -0.891 9.343 1.00 88.31 96 MET A O 1
ATOM 699 N N . LEU A 1 97 ? -14.531 -2.542 7.853 1.00 89.00 97 LEU A N 1
ATOM 700 C CA . LEU A 1 97 ? -15.730 -3.271 8.248 1.00 89.00 97 LEU A CA 1
ATOM 701 C C . LEU A 1 97 ? -15.529 -3.974 9.592 1.00 89.00 97 LEU A C 1
ATOM 703 O O . LEU A 1 97 ? -16.404 -3.863 10.444 1.00 89.00 97 LEU A O 1
ATOM 707 N N . ALA A 1 98 ? -14.382 -4.631 9.788 1.00 86.31 98 ALA A N 1
ATOM 708 C CA . ALA A 1 98 ? -14.009 -5.236 11.064 1.00 86.31 98 ALA A CA 1
ATOM 709 C C . ALA A 1 98 ? -14.008 -4.185 12.185 1.00 86.31 98 ALA A C 1
ATOM 711 O O . ALA A 1 98 ? -14.694 -4.353 13.185 1.00 86.31 98 ALA A O 1
ATOM 712 N N . ASP A 1 99 ? -13.386 -3.029 11.940 1.00 85.38 99 ASP A N 1
ATOM 713 C CA . ASP A 1 99 ? -13.362 -1.913 12.890 1.00 85.38 99 ASP A CA 1
ATOM 714 C C . ASP A 1 99 ? -14.762 -1.406 13.268 1.00 85.38 99 ASP A C 1
ATOM 716 O O . ASP A 1 99 ? -15.031 -1.021 14.405 1.00 85.38 99 ASP A O 1
ATOM 720 N N . ARG A 1 100 ? -15.689 -1.389 12.305 1.00 84.50 100 ARG A N 1
ATOM 721 C CA . ARG A 1 100 ? -17.083 -1.000 12.555 1.00 84.50 100 ARG A CA 1
ATOM 722 C C . ARG A 1 100 ? -17.858 -2.045 13.346 1.00 84.50 100 ARG A C 1
ATOM 724 O O . ARG A 1 100 ? -18.802 -1.657 14.030 1.00 84.50 100 ARG A O 1
ATOM 731 N N . ILE A 1 101 ? -17.536 -3.327 13.192 1.00 86.69 101 ILE A N 1
ATOM 732 C CA . ILE A 1 101 ? -18.173 -4.417 13.937 1.00 86.69 101 ILE A CA 1
ATOM 733 C C . ILE A 1 101 ? -17.701 -4.364 15.389 1.00 86.69 101 ILE A C 1
ATOM 735 O O . ILE A 1 101 ? -18.546 -4.249 16.272 1.00 86.69 101 ILE A O 1
ATOM 739 N N . ASP A 1 102 ? -16.390 -4.283 15.620 1.00 82.81 102 ASP A N 1
ATOM 740 C CA . ASP A 1 102 ? -15.807 -4.232 16.967 1.00 82.81 102 ASP A CA 1
ATOM 741 C C . ASP A 1 102 ? -16.379 -3.069 17.799 1.00 82.81 102 ASP A C 1
ATOM 743 O O . ASP A 1 102 ? -16.749 -3.241 18.956 1.00 82.81 102 ASP A O 1
ATOM 747 N N . ARG A 1 103 ? -16.557 -1.888 17.189 1.00 78.94 103 ARG A N 1
ATOM 748 C CA . ARG A 1 103 ? -17.147 -0.709 17.859 1.00 78.94 103 ARG A CA 1
ATOM 749 C C . ARG A 1 103 ? -18.637 -0.821 18.178 1.00 78.94 103 ARG A C 1
ATOM 751 O O . ARG A 1 103 ? -19.153 0.015 18.911 1.00 78.94 103 ARG A O 1
ATOM 758 N N . ARG A 1 104 ? -19.366 -1.745 17.549 1.00 77.62 104 ARG A N 1
ATOM 759 C CA . ARG A 1 104 ? -20.787 -1.989 17.857 1.00 77.62 104 ARG A CA 1
ATOM 760 C C . ARG A 1 104 ? -20.959 -2.964 19.014 1.00 77.62 104 ARG A C 1
ATOM 762 O O . ARG A 1 104 ? -22.032 -2.984 19.608 1.00 77.62 104 ARG A O 1
ATOM 769 N N . GLU A 1 105 ? -19.949 -3.788 19.267 1.00 74.56 105 GLU A N 1
ATOM 770 C CA . GLU A 1 105 ? -19.954 -4.806 20.317 1.00 74.56 105 GLU A CA 1
ATOM 771 C C . GLU A 1 105 ? -19.387 -4.286 21.651 1.00 74.56 105 GLU A C 1
ATOM 773 O O . GLU A 1 105 ? -19.636 -4.901 22.688 1.00 74.56 105 GLU A O 1
ATOM 778 N N . SER A 1 106 ? -18.672 -3.151 21.631 1.00 62.31 106 SER A N 1
ATOM 779 C CA . SER A 1 106 ? -18.179 -2.409 22.805 1.00 62.31 106 SER A CA 1
ATOM 780 C C . SER A 1 106 ? -19.188 -1.398 23.345 1.00 62.31 106 SER A C 1
ATOM 782 O O . SER A 1 106 ? -19.364 -1.342 24.580 1.00 62.31 106 SER A O 1
#